Protein AF-A0A227JG24-F1 (afdb_monomer_lite)

Secondary structure (DSSP, 8-state):
----------PPPHHHHHHHHHHHHHH---HHHHHHHHHHHTHHHHHHHHHHHHHHHTT-HHHHHHHHHHHHHHHHHHHHHTTS---

pLDDT: mean 82.18, std 15.38, range [34.62, 96.19]

Radius of gyration: 16.98 Å; chains: 1; bounding box: 36×38×45 Å

Foldseek 3Di:
DPPPDDDDDDDDDPVRVVVLVVVCVVVVDHSVVVVVVVCVLLVQLVVLQVVLVVCVVVVNNVSSVVSNVVSVVSVVCVVVVVVPPDD

Organism: Vibrio parahaemolyticus (NCBI:txid670)

Sequence (87 aa):
MPTKKRRLIITLPPELDVALARFSKVTGQPQSSFVLSCLMENIESLNLITDAVEQAKAGNISQSEALIAQALGTTILKMHGSSESEE

Structure (mmCIF, N/CA/C/O backbone):
data_AF-A0A227JG24-F1
#
_entry.id   AF-A0A227JG24-F1
#
loop_
_atom_site.group_PDB
_atom_site.id
_atom_site.type_symbol
_atom_site.label_atom_id
_atom_site.label_alt_id
_atom_site.label_comp_id
_atom_site.label_asym_id
_atom_site.label_entity_id
_atom_site.label_seq_id
_atom_site.pdbx_PDB_ins_code
_atom_site.Cartn_x
_atom_site.Cartn_y
_atom_site.Cartn_z
_atom_site.occupancy
_atom_site.B_iso_or_equiv
_atom_site.auth_seq_id
_atom_site.auth_comp_id
_atom_site.auth_asym_id
_atom_site.auth_atom_id
_atom_site.pdbx_PDB_model_num
ATOM 1 N N . MET A 1 1 ? -16.138 23.591 -0.751 1.00 45.28 1 MET A N 1
ATOM 2 C CA . MET A 1 1 ? -15.935 22.725 -1.935 1.00 45.28 1 MET A CA 1
ATOM 3 C C . MET A 1 1 ? -16.408 21.316 -1.604 1.00 45.28 1 MET A C 1
ATOM 5 O O . MET A 1 1 ? -15.952 20.792 -0.594 1.00 45.28 1 MET A O 1
ATOM 9 N N . PRO A 1 2 ? -17.315 20.700 -2.380 1.00 52.41 2 PRO A N 1
ATOM 10 C CA . PRO A 1 2 ? -17.643 19.292 -2.186 1.00 52.41 2 PRO A CA 1
ATOM 11 C C . PRO A 1 2 ? -16.395 18.457 -2.494 1.00 52.41 2 PRO A C 1
ATOM 13 O O . PRO A 1 2 ? -15.862 18.497 -3.602 1.00 52.41 2 PRO A O 1
ATOM 16 N N . THR A 1 3 ? -15.881 17.741 -1.497 1.00 61.34 3 THR A N 1
ATOM 17 C CA . THR A 1 3 ? -14.731 16.853 -1.677 1.00 61.34 3 THR A CA 1
ATOM 18 C C . THR A 1 3 ? -15.166 15.658 -2.525 1.00 61.34 3 THR A C 1
ATOM 20 O O . THR A 1 3 ? -15.959 14.827 -2.088 1.00 61.34 3 THR A O 1
ATOM 23 N N . LYS A 1 4 ? -14.666 15.556 -3.763 1.00 78.88 4 LYS A N 1
ATOM 24 C CA . LYS A 1 4 ? -14.870 14.373 -4.616 1.00 78.88 4 LYS A CA 1
ATOM 25 C C . LYS A 1 4 ? -14.011 13.213 -4.095 1.00 78.88 4 LYS A C 1
ATOM 27 O O . LYS A 1 4 ? -12.957 12.919 -4.646 1.00 78.88 4 LYS A O 1
ATOM 32 N N . LYS A 1 5 ? -14.440 12.562 -3.011 1.00 81.75 5 LYS A N 1
ATOM 33 C CA . LYS A 1 5 ? -13.802 11.336 -2.506 1.00 81.75 5 LYS A CA 1
ATOM 34 C C . LYS A 1 5 ? -14.325 10.134 -3.295 1.00 81.75 5 LYS A C 1
ATOM 36 O O . LYS A 1 5 ? -15.498 9.780 -3.184 1.00 81.75 5 LYS A O 1
ATOM 41 N N . ARG A 1 6 ? -13.466 9.516 -4.109 1.00 87.81 6 ARG A N 1
ATOM 42 C CA . ARG A 1 6 ? -13.786 8.275 -4.831 1.00 87.81 6 ARG A CA 1
ATOM 43 C C . ARG A 1 6 ? -13.929 7.126 -3.829 1.00 87.81 6 ARG A C 1
ATOM 45 O O . ARG A 1 6 ? -13.075 6.958 -2.965 1.00 87.81 6 ARG A O 1
ATOM 52 N N . ARG A 1 7 ? -14.986 6.320 -3.960 1.00 89.00 7 ARG A N 1
ATOM 53 C CA . ARG A 1 7 ? -15.118 5.056 -3.220 1.00 89.00 7 ARG A CA 1
ATOM 54 C C . ARG A 1 7 ? -14.333 3.964 -3.941 1.00 89.00 7 ARG A C 1
ATOM 56 O O . ARG A 1 7 ? -14.478 3.808 -5.152 1.00 89.00 7 ARG A O 1
ATOM 63 N N . LEU A 1 8 ? -13.529 3.221 -3.190 1.00 87.00 8 LEU A N 1
ATOM 64 C CA . LEU A 1 8 ? -12.859 2.010 -3.647 1.00 87.00 8 LEU A CA 1
ATOM 65 C C . LEU A 1 8 ? -13.514 0.818 -2.944 1.00 87.00 8 LEU A C 1
ATOM 67 O O . LEU A 1 8 ? -13.684 0.850 -1.728 1.00 87.00 8 LEU A O 1
ATOM 71 N N . ILE A 1 9 ? -13.907 -0.199 -3.708 1.00 90.94 9 ILE A N 1
ATOM 72 C CA . ILE A 1 9 ? -14.473 -1.444 -3.181 1.00 90.94 9 ILE A CA 1
ATOM 73 C C . ILE A 1 9 ? -13.460 -2.541 -3.484 1.00 90.94 9 ILE A C 1
ATOM 75 O O . ILE A 1 9 ? -13.092 -2.728 -4.642 1.00 90.94 9 ILE A O 1
ATOM 79 N N . ILE A 1 10 ? -13.001 -3.233 -2.445 1.00 88.38 10 ILE A N 1
ATOM 80 C CA . ILE A 1 10 ? -12.046 -4.337 -2.550 1.00 88.38 10 ILE A CA 1
ATOM 81 C C . ILE A 1 10 ? -12.663 -5.597 -1.953 1.00 88.38 10 ILE A C 1
ATOM 83 O O . ILE A 1 10 ? -13.409 -5.526 -0.979 1.00 88.38 10 ILE A O 1
ATOM 87 N N . THR A 1 11 ? -12.353 -6.744 -2.550 1.00 94.12 11 THR A N 1
ATOM 88 C CA . THR A 1 11 ? -12.676 -8.050 -1.968 1.00 94.12 11 THR A CA 1
ATOM 89 C C . THR A 1 11 ? -11.467 -8.512 -1.171 1.00 94.12 11 THR A C 1
ATOM 91 O O . THR A 1 11 ? -10.359 -8.523 -1.705 1.00 94.12 11 THR A O 1
ATOM 94 N N . LEU A 1 12 ? -11.670 -8.856 0.099 1.00 92.31 12 LEU A N 1
ATOM 95 C CA . LEU A 1 12 ? -10.596 -9.305 0.978 1.00 92.31 12 LEU A CA 1
ATOM 96 C C . LEU A 1 12 ? -10.494 -10.836 0.945 1.00 92.31 12 LEU A C 1
ATOM 98 O O . LEU A 1 12 ? -11.504 -11.509 1.165 1.00 92.31 12 LEU A O 1
ATOM 102 N N . PRO A 1 13 ? -9.301 -11.401 0.696 1.00 95.06 13 PRO A N 1
ATOM 103 C CA . PRO A 1 13 ? -9.044 -12.813 0.947 1.00 95.06 13 PRO A CA 1
ATOM 104 C C . PRO A 1 13 ? -9.261 -13.160 2.432 1.00 95.06 13 PRO A C 1
ATOM 106 O O . PRO A 1 13 ? -8.993 -12.310 3.289 1.00 95.06 13 PRO A O 1
ATOM 109 N N . PRO A 1 14 ? -9.679 -14.397 2.769 1.00 95.50 14 PRO A N 1
ATOM 110 C CA . PRO A 1 14 ? -10.007 -14.773 4.149 1.00 95.50 14 PRO A CA 1
ATOM 111 C C . PRO A 1 14 ? -8.866 -14.543 5.150 1.00 95.50 14 PRO A C 1
ATOM 113 O O . PRO A 1 14 ? -9.086 -14.068 6.258 1.00 95.50 14 PRO A O 1
ATOM 116 N N . GLU A 1 15 ? -7.631 -14.840 4.752 1.00 95.81 15 GLU A N 1
ATOM 117 C CA . GLU A 1 15 ? -6.433 -14.646 5.579 1.00 95.81 15 GLU A CA 1
ATOM 118 C C . GLU A 1 15 ? -6.172 -13.176 5.940 1.00 95.81 15 GLU A C 1
ATOM 120 O O . GLU A 1 15 ? -5.806 -12.869 7.078 1.00 95.81 15 GLU A O 1
ATOM 125 N N . LEU A 1 16 ? -6.421 -12.257 5.002 1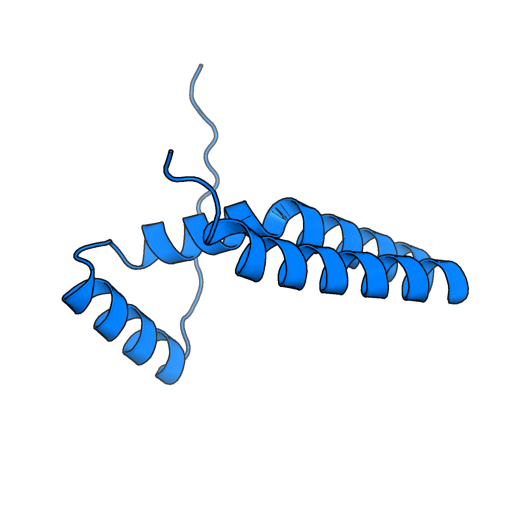.00 92.44 16 LEU A N 1
ATOM 126 C CA . LEU A 1 16 ? -6.257 -10.824 5.222 1.00 92.44 16 LEU A CA 1
ATOM 127 C C . LEU A 1 16 ? -7.372 -10.268 6.115 1.00 92.44 16 LEU A C 1
ATOM 129 O O . LEU A 1 16 ? -7.093 -9.462 7.001 1.00 92.44 16 LEU A O 1
ATOM 133 N N . ASP A 1 17 ? -8.612 -10.726 5.924 1.00 94.50 17 ASP A N 1
ATOM 134 C CA . ASP A 1 17 ? -9.746 -10.343 6.774 1.00 94.50 17 ASP A CA 1
ATOM 135 C C . ASP A 1 17 ? -9.504 -10.729 8.242 1.00 94.50 17 ASP A C 1
ATOM 137 O O . ASP A 1 17 ? -9.637 -9.895 9.137 1.00 94.50 17 ASP A O 1
ATOM 141 N N . VAL A 1 18 ? -9.024 -11.952 8.498 1.00 96.19 18 VAL A N 1
ATOM 142 C CA . VAL A 1 18 ? -8.681 -12.411 9.856 1.00 96.19 18 VAL A CA 1
ATOM 143 C C . VAL A 1 18 ? -7.599 -11.533 10.493 1.00 96.19 18 VAL A C 1
ATOM 145 O O . VAL A 1 18 ? -7.715 -11.154 11.665 1.00 96.19 18 VAL A O 1
ATOM 148 N N . ALA A 1 19 ? -6.556 -11.175 9.738 1.00 95.06 19 ALA A N 1
ATOM 149 C CA . ALA A 1 19 ? -5.482 -10.316 10.229 1.00 95.06 19 ALA A CA 1
ATOM 150 C C . ALA A 1 19 ? -5.985 -8.900 10.567 1.00 95.06 19 ALA A C 1
ATOM 152 O O . ALA A 1 19 ? -5.706 -8.386 11.656 1.00 95.06 19 ALA A O 1
ATOM 153 N N . LEU A 1 20 ? -6.775 -8.294 9.675 1.00 93.81 20 LEU A N 1
ATOM 154 C CA . LEU A 1 20 ? -7.357 -6.964 9.867 1.00 93.81 20 LEU A CA 1
ATOM 155 C C . LEU A 1 20 ? -8.375 -6.939 11.012 1.00 93.81 20 LEU A C 1
ATOM 157 O O . LEU A 1 20 ? -8.384 -5.999 11.809 1.00 93.81 20 LEU A O 1
ATOM 161 N N . ALA A 1 21 ? -9.199 -7.980 11.149 1.00 94.56 21 ALA A N 1
ATOM 162 C CA . ALA A 1 21 ? -10.151 -8.119 12.246 1.00 94.56 21 ALA A CA 1
ATOM 163 C C . ALA A 1 21 ? -9.440 -8.208 13.599 1.00 94.56 21 ALA A C 1
ATOM 165 O O . ALA A 1 21 ? -9.831 -7.530 14.554 1.00 94.56 21 ALA A O 1
ATOM 166 N N . ARG A 1 22 ? -8.355 -8.990 13.681 1.00 95.75 22 ARG A N 1
ATOM 167 C CA . ARG A 1 22 ? -7.522 -9.058 14.885 1.00 95.75 22 ARG A CA 1
ATOM 168 C C . ARG A 1 22 ? -6.898 -7.703 15.209 1.00 95.75 22 ARG A C 1
ATOM 170 O O . ARG A 1 22 ? -6.972 -7.285 16.361 1.00 95.75 22 ARG A O 1
ATOM 177 N N . PHE A 1 23 ? -6.315 -7.026 14.219 1.00 92.31 23 PHE A N 1
ATOM 178 C CA . PHE A 1 23 ? -5.738 -5.693 14.402 1.00 92.31 23 PHE A CA 1
ATOM 179 C C . PHE A 1 23 ? -6.782 -4.716 14.951 1.00 92.31 23 PHE A C 1
ATOM 181 O O . PHE A 1 23 ? -6.574 -4.132 16.009 1.00 92.31 23 PHE A O 1
ATOM 188 N N . SER A 1 24 ? -7.941 -4.627 14.294 1.00 94.56 24 SER A N 1
ATOM 189 C CA . SER A 1 24 ? -9.033 -3.730 14.678 1.00 94.56 24 SER A CA 1
ATOM 190 C C . SER A 1 24 ? -9.532 -3.983 16.103 1.00 94.56 24 SER A C 1
ATOM 192 O O . SER A 1 24 ? -9.762 -3.038 16.854 1.00 94.56 24 SER A O 1
ATOM 194 N N . LYS A 1 25 ? -9.630 -5.253 16.519 1.00 95.12 25 LYS A N 1
ATOM 195 C CA . LYS A 1 25 ? -10.021 -5.622 17.887 1.00 95.12 25 LYS A CA 1
ATOM 196 C C . LYS A 1 25 ? -9.019 -5.147 18.943 1.00 95.12 25 LYS A C 1
ATOM 198 O O . LYS A 1 25 ? -9.431 -4.818 20.050 1.00 95.12 25 LYS A O 1
ATOM 203 N N . VAL A 1 26 ? -7.725 -5.161 18.629 1.00 96.19 26 VAL A N 1
ATOM 204 C CA . VAL A 1 26 ? -6.658 -4.795 19.574 1.00 96.19 26 VAL A CA 1
ATOM 205 C C . VAL A 1 26 ? -6.446 -3.284 19.619 1.00 96.19 26 VAL A C 1
ATOM 207 O O . VAL A 1 26 ? -6.293 -2.730 20.701 1.00 96.19 26 VAL A O 1
ATOM 210 N N . THR A 1 27 ? -6.450 -2.614 18.466 1.00 93.19 27 THR A N 1
ATOM 211 C CA . THR A 1 27 ? -6.158 -1.175 18.371 1.00 93.19 27 THR A CA 1
ATOM 212 C C . THR A 1 27 ? -7.394 -0.292 18.521 1.00 93.19 27 THR A C 1
ATOM 214 O O . THR A 1 27 ? -7.265 0.909 18.734 1.00 93.19 27 THR A O 1
ATOM 217 N N . GLY A 1 28 ? -8.599 -0.853 18.375 1.00 92.62 28 GLY A N 1
ATOM 218 C CA . GLY A 1 28 ? -9.851 -0.093 18.324 1.00 92.62 28 GLY A CA 1
ATOM 219 C C . GLY A 1 28 ? -10.042 0.701 17.026 1.00 92.62 28 GLY A C 1
ATOM 220 O O . GLY A 1 28 ? -11.063 1.368 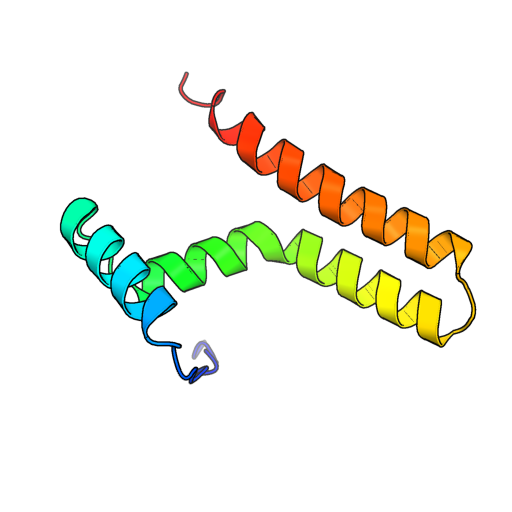16.856 1.00 92.62 28 GLY A O 1
ATOM 221 N N . GLN A 1 29 ? -9.091 0.634 16.089 1.00 91.62 29 GLN A N 1
ATOM 222 C CA . GLN A 1 29 ? -9.169 1.347 14.821 1.00 91.62 29 GLN A CA 1
ATOM 223 C C . GLN A 1 29 ? -10.037 0.575 13.813 1.00 91.62 29 GLN A C 1
ATOM 225 O O . GLN A 1 29 ? -9.901 -0.647 13.689 1.00 91.62 29 GLN A O 1
ATOM 230 N N . PRO A 1 30 ? -10.899 1.249 13.028 1.00 93.00 30 PRO A N 1
ATOM 231 C CA . PRO A 1 30 ? -11.607 0.606 11.925 1.00 93.00 30 PRO A CA 1
ATOM 232 C C . PRO A 1 30 ? -10.636 0.048 10.877 1.00 93.00 30 PRO A C 1
ATOM 234 O O . PRO A 1 30 ? -9.714 0.749 10.458 1.00 93.00 30 PRO A O 1
ATOM 237 N N . GLN A 1 31 ? -10.893 -1.166 10.382 1.00 91.94 31 GLN A N 1
ATOM 238 C CA . GLN A 1 31 ? -10.044 -1.819 9.372 1.00 91.94 31 GLN A CA 1
ATOM 239 C C . GLN A 1 31 ? -9.808 -0.937 8.133 1.00 91.94 31 GLN A C 1
ATOM 241 O O . GLN A 1 31 ? -8.685 -0.807 7.660 1.00 91.94 31 GLN A O 1
ATOM 246 N N . SER A 1 32 ? -10.856 -0.274 7.633 1.00 91.25 32 SER A N 1
ATOM 247 C CA . SER A 1 32 ? -10.771 0.612 6.464 1.00 91.25 32 SER A CA 1
ATOM 248 C C . SER A 1 32 ? -9.907 1.850 6.702 1.00 91.25 32 SER A C 1
ATOM 250 O O . SER A 1 32 ? -9.253 2.318 5.774 1.00 91.25 32 SER A O 1
ATOM 252 N N . SER A 1 33 ? -9.888 2.369 7.933 1.00 89.62 33 SER A N 1
ATOM 253 C CA . SER A 1 33 ? -9.029 3.489 8.322 1.00 89.62 33 SER A CA 1
ATOM 254 C C . SER A 1 33 ? -7.565 3.058 8.324 1.00 89.62 33 SER A C 1
ATOM 256 O O . SER A 1 33 ? -6.736 3.737 7.732 1.00 89.62 33 SER A O 1
ATOM 258 N N . PHE A 1 34 ? -7.268 1.886 8.891 1.00 90.44 34 PHE A N 1
ATOM 259 C CA . PHE A 1 34 ? -5.917 1.327 8.886 1.00 90.44 34 PHE A CA 1
ATOM 260 C C . PHE A 1 34 ? -5.398 1.077 7.464 1.00 90.44 34 PHE A C 1
ATOM 262 O O . PHE A 1 34 ? -4.328 1.563 7.108 1.00 90.44 34 PHE A O 1
ATOM 269 N N . VAL A 1 35 ? -6.188 0.402 6.619 1.00 90.69 35 VAL A N 1
ATOM 270 C CA . VAL A 1 35 ? -5.822 0.157 5.213 1.00 90.69 35 VAL A CA 1
ATOM 271 C C . VAL A 1 35 ? -5.567 1.474 4.478 1.00 90.69 35 VAL A C 1
ATOM 273 O O . VAL A 1 35 ? -4.599 1.584 3.729 1.00 90.69 35 VAL A O 1
ATOM 276 N N . LEU A 1 36 ? -6.409 2.488 4.701 1.00 90.50 36 LEU A N 1
ATOM 277 C CA . LEU A 1 36 ? -6.215 3.802 4.098 1.00 90.50 36 LEU A CA 1
ATOM 278 C C . LEU A 1 36 ? -4.916 4.463 4.577 1.00 90.50 36 LEU A C 1
ATOM 280 O O . LEU A 1 36 ? -4.182 4.973 3.736 1.00 90.50 36 LEU A O 1
ATOM 284 N N . SER A 1 37 ? -4.612 4.429 5.877 1.00 88.94 37 SER A N 1
ATOM 285 C CA . SER A 1 37 ? -3.365 4.975 6.428 1.00 88.94 37 SER A CA 1
ATOM 286 C C . SER A 1 37 ? -2.136 4.309 5.814 1.00 88.94 37 SER A C 1
ATOM 288 O O . SER A 1 37 ? -1.278 5.009 5.285 1.00 88.94 37 SER A O 1
ATOM 290 N N . CYS A 1 38 ? -2.101 2.973 5.760 1.00 86.75 38 CYS A N 1
ATOM 291 C CA . CYS A 1 38 ? -0.993 2.249 5.135 1.00 86.75 38 CYS A CA 1
ATOM 292 C C . CYS A 1 38 ? -0.815 2.636 3.660 1.00 86.75 38 CYS A C 1
ATOM 294 O O . CYS A 1 38 ? 0.306 2.839 3.201 1.00 86.75 38 CYS A O 1
ATOM 296 N N . LEU A 1 39 ? -1.909 2.770 2.903 1.00 88.88 39 LEU A N 1
ATOM 297 C CA . LEU A 1 39 ? -1.833 3.213 1.509 1.00 88.88 39 LEU A CA 1
ATOM 298 C C . LEU A 1 39 ? -1.335 4.658 1.391 1.00 88.88 39 LEU A C 1
ATOM 300 O O . LEU A 1 39 ? -0.561 4.956 0.485 1.00 88.88 39 LEU A O 1
ATOM 304 N N . MET A 1 40 ? -1.754 5.547 2.297 1.00 90.31 40 MET A N 1
ATOM 305 C CA . MET A 1 40 ? -1.322 6.946 2.310 1.00 90.31 40 MET A CA 1
ATOM 306 C C . MET A 1 40 ? 0.169 7.097 2.631 1.00 90.31 40 MET A C 1
ATOM 308 O O . MET A 1 40 ? 0.849 7.888 1.980 1.00 90.31 40 MET A O 1
ATOM 312 N N . GLU A 1 41 ? 0.693 6.315 3.574 1.00 88.06 41 GLU A N 1
ATOM 313 C CA . GLU A 1 41 ? 2.119 6.309 3.933 1.00 88.06 41 GLU A CA 1
ATOM 314 C C . GLU A 1 41 ? 3.016 5.861 2.767 1.00 88.06 41 GLU A C 1
ATOM 316 O O . GLU A 1 41 ? 4.158 6.312 2.641 1.00 88.06 41 GLU A O 1
ATOM 321 N N . ASN A 1 42 ? 2.473 5.032 1.871 1.00 87.50 42 ASN A N 1
ATOM 322 C CA . ASN A 1 42 ? 3.196 4.427 0.754 1.00 87.50 42 ASN A CA 1
ATOM 323 C C . ASN A 1 42 ? 2.937 5.094 -0.611 1.00 87.50 42 ASN A C 1
ATOM 325 O O . ASN A 1 42 ? 3.360 4.553 -1.631 1.00 87.50 42 ASN A O 1
ATOM 329 N N . ILE A 1 43 ? 2.286 6.266 -0.671 1.00 90.25 43 ILE A N 1
ATOM 330 C CA . ILE A 1 43 ? 1.998 6.966 -1.945 1.00 90.25 43 ILE A CA 1
ATOM 331 C C . ILE A 1 43 ? 3.272 7.205 -2.765 1.00 90.25 43 ILE A C 1
ATOM 333 O O . ILE A 1 43 ? 3.286 6.993 -3.975 1.00 90.25 43 ILE A O 1
ATOM 337 N N . GLU A 1 44 ? 4.348 7.638 -2.114 1.00 88.12 44 GLU A N 1
ATOM 338 C CA . GLU A 1 44 ? 5.614 7.944 -2.784 1.00 88.12 44 GLU A CA 1
ATOM 339 C C . GLU A 1 44 ? 6.248 6.690 -3.399 1.00 88.12 44 GLU A C 1
ATOM 341 O O . GLU A 1 44 ? 6.598 6.691 -4.577 1.00 88.12 44 GLU A O 1
ATOM 346 N N . SER A 1 45 ? 6.299 5.592 -2.641 1.00 86.00 45 SER A N 1
ATOM 347 C CA . SER A 1 45 ? 6.782 4.298 -3.128 1.00 86.00 45 SER A CA 1
ATOM 348 C C . SER A 1 45 ? 5.926 3.777 -4.285 1.00 86.00 45 SER A C 1
ATOM 350 O O . SER A 1 45 ? 6.463 3.269 -5.266 1.00 86.00 45 SER A O 1
ATOM 352 N N . LEU A 1 46 ? 4.598 3.938 -4.207 1.00 88.06 46 LEU A N 1
ATOM 353 C CA . LEU A 1 46 ? 3.676 3.573 -5.287 1.00 88.06 46 LEU A CA 1
ATOM 354 C C . LEU A 1 46 ? 3.958 4.356 -6.576 1.00 88.06 46 LEU A C 1
ATOM 356 O O . LEU A 1 46 ? 3.959 3.760 -7.654 1.00 88.06 46 LEU A O 1
ATOM 360 N N . ASN A 1 47 ? 4.225 5.660 -6.476 1.00 92.00 47 ASN A N 1
ATOM 361 C CA . ASN A 1 47 ? 4.583 6.481 -7.634 1.00 92.00 47 ASN A CA 1
ATOM 362 C C . ASN A 1 47 ? 5.923 6.037 -8.235 1.00 92.00 47 ASN A C 1
ATOM 364 O O . ASN A 1 47 ? 5.982 5.770 -9.428 1.00 92.00 47 ASN A O 1
ATOM 368 N N . LEU A 1 48 ? 6.959 5.840 -7.412 1.00 88.50 48 LEU A N 1
ATOM 369 C CA . LEU A 1 48 ? 8.275 5.393 -7.885 1.00 88.50 48 LEU A CA 1
ATOM 370 C C . LEU A 1 48 ? 8.221 4.026 -8.583 1.00 88.50 48 LEU A C 1
ATOM 372 O O . LEU A 1 48 ? 8.855 3.832 -9.618 1.00 88.50 48 LEU A O 1
ATOM 376 N N . ILE A 1 49 ? 7.440 3.079 -8.052 1.00 87.81 49 ILE A N 1
ATOM 377 C CA . ILE A 1 49 ? 7.223 1.777 -8.702 1.00 87.81 49 ILE A CA 1
ATOM 378 C C . ILE A 1 49 ? 6.481 1.958 -10.029 1.00 87.81 49 ILE A C 1
ATOM 380 O O . ILE A 1 49 ? 6.818 1.301 -11.014 1.00 87.81 49 ILE A O 1
ATOM 384 N N . THR A 1 50 ? 5.481 2.841 -10.073 1.00 90.88 50 THR A N 1
ATOM 385 C CA . THR A 1 50 ? 4.728 3.127 -11.303 1.00 90.88 50 THR A CA 1
ATOM 386 C C . THR A 1 50 ? 5.652 3.693 -12.379 1.00 90.88 50 THR A C 1
ATOM 388 O O . THR A 1 50 ? 5.704 3.139 -13.477 1.00 90.88 50 THR A O 1
ATOM 391 N N . ASP A 1 51 ? 6.457 4.698 -12.034 1.00 90.69 51 ASP A N 1
ATOM 392 C CA . ASP A 1 51 ? 7.444 5.306 -12.927 1.00 90.69 51 ASP A CA 1
ATOM 393 C C . ASP A 1 51 ? 8.471 4.268 -13.401 1.00 90.69 51 ASP A C 1
ATOM 395 O O . ASP A 1 51 ? 8.810 4.205 -14.583 1.00 90.69 51 ASP A O 1
ATOM 399 N N . ALA A 1 52 ? 8.927 3.382 -12.510 1.00 86.88 52 ALA A N 1
ATOM 400 C CA . ALA A 1 52 ? 9.832 2.301 -12.878 1.00 86.88 52 ALA A CA 1
ATOM 401 C C . ALA A 1 52 ? 9.219 1.356 -13.919 1.00 86.88 52 ALA A C 1
ATOM 403 O O . ALA A 1 52 ? 9.896 0.956 -14.871 1.00 86.88 52 ALA A O 1
ATOM 404 N N . VAL A 1 53 ? 7.941 0.999 -13.764 1.00 90.19 53 VAL A N 1
ATOM 405 C CA . VAL A 1 53 ? 7.217 0.154 -14.724 1.00 90.19 53 VAL A CA 1
ATOM 406 C C . VAL A 1 53 ? 7.045 0.872 -16.063 1.00 90.19 53 VAL A C 1
ATOM 408 O O . VAL A 1 53 ? 7.176 0.237 -17.110 1.00 90.19 53 VAL A O 1
ATOM 411 N N . GLU A 1 54 ? 6.787 2.181 -16.062 1.00 92.44 54 GLU A N 1
ATOM 412 C CA . GLU A 1 54 ? 6.735 2.983 -17.288 1.00 92.44 54 GLU A CA 1
ATOM 413 C C . GLU A 1 54 ? 8.086 2.993 -18.017 1.00 92.44 54 GLU A C 1
ATOM 415 O O . GLU A 1 54 ? 8.130 2.738 -19.223 1.00 92.44 54 GLU A O 1
ATOM 420 N N . GLN A 1 55 ? 9.196 3.171 -17.291 1.00 88.00 55 GLN A N 1
ATOM 421 C CA . GLN A 1 55 ? 10.547 3.120 -17.862 1.00 88.00 55 GLN A CA 1
ATOM 422 C C . GLN A 1 55 ? 10.898 1.734 -18.414 1.00 88.00 55 GLN A C 1
ATOM 424 O O . GLN A 1 55 ? 11.445 1.631 -19.513 1.00 88.00 55 GLN A O 1
ATOM 429 N N . ALA A 1 56 ? 10.531 0.658 -17.710 1.00 86.50 56 ALA A N 1
ATOM 430 C CA . ALA A 1 56 ? 10.722 -0.705 -18.205 1.00 86.50 56 ALA A CA 1
ATOM 431 C C . ALA A 1 56 ? 9.955 -0.944 -19.512 1.00 86.50 56 ALA A C 1
ATOM 433 O O . ALA A 1 56 ? 10.507 -1.496 -20.463 1.00 86.50 56 ALA A O 1
ATOM 434 N N . LYS A 1 57 ? 8.699 -0.480 -19.593 1.00 90.31 57 LYS A N 1
ATOM 435 C CA . LYS A 1 57 ? 7.884 -0.568 -20.816 1.00 90.31 57 LYS A CA 1
ATOM 436 C C . LYS A 1 57 ? 8.462 0.245 -21.975 1.00 90.31 57 LYS A C 1
ATOM 438 O O . LYS A 1 57 ? 8.291 -0.155 -23.122 1.00 90.31 57 LYS A O 1
ATOM 443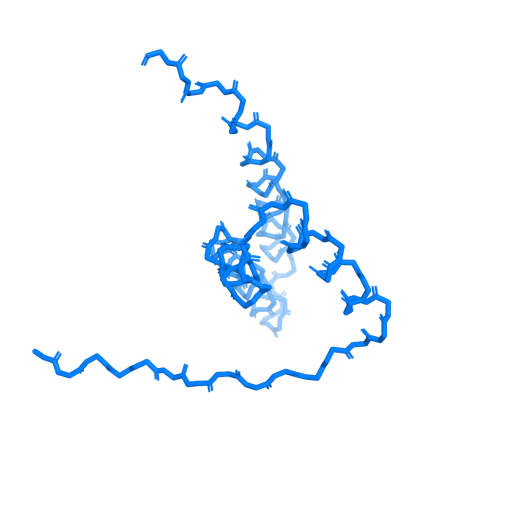 N N . ALA A 1 58 ? 9.150 1.348 -21.686 1.00 91.31 58 ALA A N 1
ATOM 444 C CA . ALA A 1 58 ? 9.851 2.164 -22.677 1.00 91.31 58 ALA A CA 1
ATOM 445 C C . ALA A 1 58 ? 11.213 1.581 -23.115 1.00 91.31 58 ALA A C 1
ATOM 447 O O . ALA A 1 58 ? 11.847 2.132 -24.011 1.00 91.31 58 ALA A O 1
ATOM 448 N N . GLY A 1 59 ? 11.665 0.474 -22.510 1.00 90.00 59 GLY A N 1
ATOM 449 C CA . GLY A 1 59 ? 12.958 -0.157 -22.798 1.00 90.00 59 GLY A CA 1
ATOM 450 C C . GLY A 1 59 ? 14.133 0.383 -21.972 1.00 90.00 59 GLY A C 1
ATOM 451 O O . GLY A 1 59 ? 15.263 -0.069 -22.149 1.00 90.00 59 GLY A O 1
ATOM 452 N N . ASN A 1 60 ? 13.887 1.298 -21.030 1.00 87.50 60 ASN A N 1
ATOM 453 C CA . ASN A 1 60 ? 14.905 1.922 -20.182 1.00 87.50 60 ASN A CA 1
ATOM 454 C C . ASN A 1 60 ? 15.149 1.103 -18.902 1.00 87.50 60 ASN A C 1
ATOM 456 O O . ASN A 1 60 ? 14.854 1.542 -17.788 1.00 87.50 60 ASN A O 1
ATOM 460 N N . ILE A 1 61 ? 15.688 -0.110 -19.056 1.00 87.56 61 ILE A N 1
ATOM 461 C CA . ILE A 1 61 ? 15.816 -1.094 -17.963 1.00 87.56 61 ILE A CA 1
ATOM 462 C C . ILE A 1 61 ? 16.668 -0.575 -16.794 1.00 87.56 61 ILE A C 1
ATOM 464 O O . ILE A 1 61 ? 16.238 -0.660 -15.647 1.00 87.56 61 ILE A O 1
ATOM 468 N N . SER A 1 62 ? 17.820 0.049 -17.059 1.00 84.50 62 SER A N 1
ATOM 469 C CA . SER A 1 62 ? 18.703 0.560 -15.995 1.00 84.50 62 SER A CA 1
ATOM 470 C C . SER A 1 62 ? 18.053 1.658 -15.145 1.00 84.50 62 SER A C 1
ATOM 472 O O . SER A 1 62 ? 18.302 1.752 -13.946 1.00 84.50 62 SER A O 1
ATOM 474 N N . GLN A 1 63 ? 17.197 2.486 -15.751 1.00 82.75 63 GLN A N 1
ATOM 475 C CA . GLN A 1 63 ? 16.466 3.525 -15.025 1.00 82.75 63 GLN A CA 1
ATOM 476 C C . GLN A 1 63 ? 15.314 2.929 -14.207 1.00 82.75 63 GLN A C 1
ATOM 478 O O . GLN A 1 63 ? 15.057 3.378 -13.092 1.00 82.75 63 GLN A O 1
ATOM 483 N N . SER A 1 64 ? 14.657 1.890 -14.729 1.00 81.06 64 SER A N 1
ATOM 484 C CA . SER A 1 64 ? 13.642 1.130 -13.996 1.00 81.06 64 SER A CA 1
ATOM 485 C C . SER A 1 64 ? 14.213 0.486 -12.728 1.00 81.06 64 SER A C 1
ATOM 487 O O . SER A 1 64 ? 13.661 0.664 -11.643 1.00 81.06 64 SER A O 1
ATOM 489 N N . GLU A 1 65 ? 15.361 -0.189 -12.830 1.00 84.25 65 GLU A N 1
ATOM 490 C CA . GLU A 1 65 ? 16.018 -0.837 -11.686 1.00 84.25 65 GLU A CA 1
ATOM 491 C C . GLU A 1 65 ? 16.398 0.166 -10.587 1.00 84.25 65 GLU A C 1
ATOM 493 O O . GLU A 1 65 ? 16.164 -0.093 -9.404 1.00 84.25 65 GLU A O 1
ATOM 498 N N . ALA A 1 66 ? 16.916 1.339 -10.967 1.00 85.75 66 ALA A N 1
ATOM 499 C CA . ALA A 1 66 ? 17.250 2.404 -10.024 1.00 85.75 66 ALA A CA 1
ATOM 500 C C . ALA A 1 66 ? 16.014 2.918 -9.260 1.00 85.75 66 ALA A C 1
ATOM 502 O O . ALA A 1 66 ? 16.067 3.098 -8.042 1.00 85.75 66 ALA A O 1
ATOM 503 N N . LEU A 1 67 ? 14.890 3.109 -9.958 1.00 84.19 67 LEU A N 1
ATOM 504 C CA . LEU A 1 67 ? 13.633 3.566 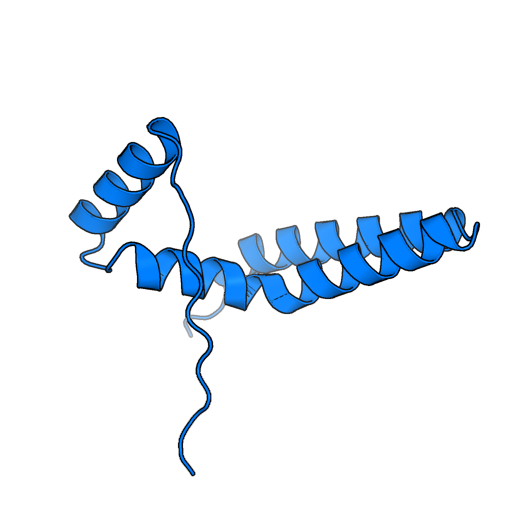-9.357 1.00 84.19 67 LEU A CA 1
ATOM 505 C C . LEU A 1 67 ? 13.020 2.511 -8.420 1.00 84.19 67 LEU A C 1
ATOM 507 O O . LEU A 1 67 ? 12.537 2.857 -7.341 1.00 84.19 67 LEU A O 1
ATOM 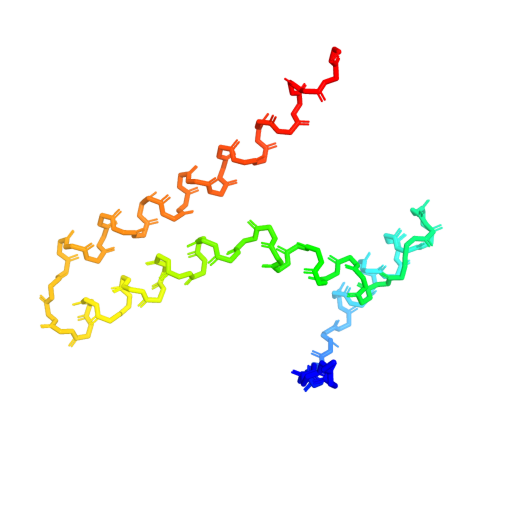511 N N . ILE A 1 68 ? 13.101 1.221 -8.769 1.00 83.75 68 ILE A N 1
ATOM 512 C CA . ILE A 1 68 ? 12.669 0.123 -7.885 1.00 83.75 68 ILE A CA 1
ATOM 513 C C . ILE A 1 68 ? 13.511 0.097 -6.606 1.00 83.75 68 ILE A C 1
ATOM 515 O O . ILE A 1 68 ? 12.959 0.016 -5.506 1.00 83.75 68 ILE A O 1
ATOM 519 N N . ALA A 1 69 ? 14.838 0.197 -6.726 1.00 82.06 69 ALA A N 1
ATOM 520 C CA . ALA A 1 69 ? 15.731 0.226 -5.570 1.00 82.06 69 ALA A CA 1
ATOM 521 C C . ALA A 1 69 ? 15.422 1.413 -4.642 1.00 82.06 69 ALA A C 1
ATOM 523 O O . ALA A 1 69 ? 15.387 1.257 -3.420 1.00 82.06 69 ALA A O 1
ATOM 524 N N . GLN A 1 70 ? 15.123 2.582 -5.216 1.00 83.31 70 GLN A N 1
ATOM 525 C CA . GLN A 1 70 ? 14.727 3.766 -4.459 1.00 83.31 70 GLN A CA 1
ATOM 526 C C . GLN A 1 70 ? 13.389 3.573 -3.731 1.00 83.31 70 GLN A C 1
ATOM 528 O O . GLN A 1 70 ? 13.290 3.909 -2.549 1.00 83.31 70 GLN A O 1
ATOM 533 N N . ALA A 1 71 ? 12.380 3.001 -4.395 1.00 80.19 71 ALA A N 1
ATOM 534 C CA . ALA A 1 71 ? 11.070 2.727 -3.799 1.00 80.19 71 ALA A CA 1
ATOM 535 C C . ALA A 1 71 ? 11.150 1.740 -2.619 1.00 80.19 71 ALA A C 1
ATOM 537 O O . ALA A 1 71 ? 10.495 1.913 -1.588 1.00 80.19 71 ALA A O 1
ATOM 538 N N . LEU A 1 72 ? 11.987 0.708 -2.742 1.00 77.12 72 LEU A N 1
ATOM 539 C CA . LEU A 1 72 ? 12.222 -0.252 -1.663 1.00 77.12 72 LEU A CA 1
ATOM 540 C C . LEU A 1 72 ? 13.004 0.387 -0.506 1.00 77.12 72 LEU A C 1
ATOM 542 O O . LEU A 1 72 ? 12.618 0.230 0.652 1.00 77.12 72 LEU A O 1
ATOM 546 N N . GLY A 1 73 ? 14.051 1.161 -0.809 1.00 77.00 73 GLY A N 1
ATOM 547 C CA . GLY A 1 73 ? 14.852 1.863 0.198 1.00 77.00 73 GLY A CA 1
ATOM 548 C C . GLY A 1 73 ? 14.040 2.873 1.015 1.00 77.00 73 GLY A C 1
ATOM 549 O O . GLY A 1 73 ? 14.132 2.893 2.240 1.00 77.00 73 GLY A O 1
ATOM 550 N N . THR A 1 74 ? 13.184 3.664 0.363 1.00 71.62 74 THR A N 1
ATOM 551 C CA . THR A 1 74 ? 12.295 4.635 1.034 1.00 71.62 74 THR A CA 1
ATOM 552 C C . THR A 1 74 ? 11.261 3.969 1.938 1.00 71.62 74 THR A C 1
ATOM 554 O O . THR A 1 74 ? 10.996 4.466 3.033 1.00 71.62 74 THR A O 1
ATOM 557 N N . THR A 1 75 ? 10.726 2.817 1.533 1.00 66.69 75 THR A N 1
ATOM 558 C CA . THR A 1 75 ? 9.775 2.042 2.345 1.00 66.69 75 THR A CA 1
ATOM 559 C C . THR A 1 75 ? 10.443 1.477 3.606 1.00 66.69 75 THR A C 1
ATOM 561 O O . THR A 1 75 ? 9.884 1.558 4.699 1.00 66.69 75 THR A O 1
ATOM 564 N N . ILE A 1 76 ? 11.674 0.966 3.485 1.00 61.22 76 ILE A N 1
ATOM 565 C CA . ILE A 1 76 ? 12.448 0.443 4.624 1.00 61.22 76 ILE A CA 1
ATOM 566 C C . ILE A 1 76 ? 12.843 1.565 5.595 1.00 61.22 76 ILE A C 1
ATOM 568 O O . ILE A 1 76 ? 12.687 1.408 6.806 1.00 61.22 76 ILE A O 1
ATOM 572 N N . LEU A 1 77 ? 13.313 2.707 5.078 1.00 62.50 77 LEU A N 1
ATOM 573 C CA . LEU A 1 77 ? 13.706 3.852 5.903 1.00 62.50 77 LEU A CA 1
ATOM 574 C C . LEU A 1 77 ? 12.522 4.453 6.665 1.00 62.50 77 LEU A C 1
ATOM 576 O O . LEU A 1 77 ? 12.671 4.761 7.843 1.00 62.50 77 LEU A O 1
ATOM 580 N N . LYS A 1 78 ? 11.336 4.562 6.052 1.00 62.81 78 LYS A N 1
ATOM 581 C CA . LYS A 1 78 ? 10.129 5.034 6.756 1.00 62.81 78 LYS A CA 1
ATOM 582 C C . LYS A 1 78 ? 9.710 4.096 7.894 1.00 62.81 78 LYS A C 1
ATOM 584 O O . LYS A 1 78 ? 9.326 4.585 8.948 1.00 62.81 78 LYS A O 1
ATOM 589 N N . MET A 1 79 ? 9.854 2.777 7.734 1.00 58.44 79 MET A N 1
ATOM 590 C CA . MET A 1 79 ? 9.558 1.819 8.811 1.00 58.44 79 MET A CA 1
ATOM 591 C C . MET A 1 79 ? 10.536 1.894 9.995 1.00 58.44 79 MET A C 1
ATOM 593 O O . MET A 1 79 ? 10.130 1.613 11.117 1.00 58.44 79 MET A O 1
ATOM 597 N N . HIS A 1 80 ? 11.803 2.264 9.771 1.00 55.34 80 HIS A N 1
ATOM 598 C CA . HIS A 1 80 ? 12.778 2.464 10.857 1.00 55.34 80 HIS A CA 1
ATOM 599 C C . HIS A 1 80 ? 12.737 3.882 11.454 1.00 55.34 80 HIS A C 1
ATOM 601 O O . HIS A 1 80 ? 12.970 4.047 12.647 1.00 55.34 80 HIS A O 1
ATOM 607 N N . GLY A 1 81 ? 12.411 4.901 10.653 1.00 48.84 81 GLY A N 1
ATOM 608 C CA . GLY A 1 81 ? 12.393 6.305 11.074 1.00 48.84 81 GLY A CA 1
ATOM 609 C C . GLY A 1 81 ? 11.223 6.693 11.983 1.00 48.84 81 GLY A C 1
ATOM 610 O O . GLY A 1 81 ? 11.319 7.682 12.700 1.00 48.84 81 GLY A O 1
ATOM 611 N N . SER A 1 82 ? 10.140 5.909 12.031 1.00 49.09 82 SER A N 1
ATOM 612 C CA . SER A 1 82 ? 9.036 6.141 12.980 1.00 49.09 82 SER A CA 1
ATOM 613 C C . SER A 1 82 ? 9.382 5.818 14.445 1.00 49.09 82 SER A C 1
ATOM 615 O O . SER A 1 82 ? 8.512 5.949 15.300 1.00 49.09 82 SER A O 1
ATOM 617 N N . SER A 1 83 ? 10.624 5.419 14.754 1.00 43.66 83 SER A N 1
ATOM 618 C CA . SER A 1 83 ? 11.090 5.181 16.129 1.00 43.66 83 SER A CA 1
ATOM 61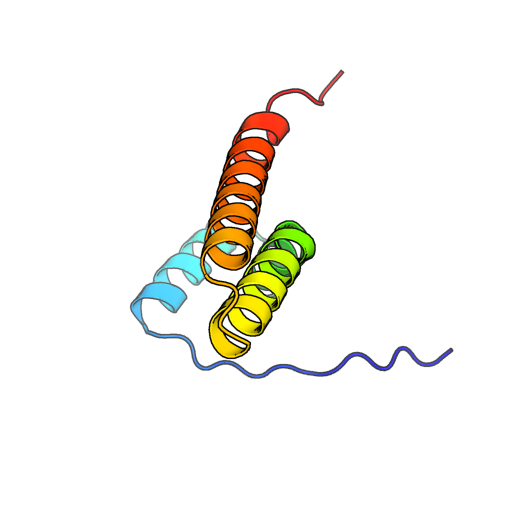9 C C . SER A 1 83 ? 11.824 6.372 16.773 1.00 43.66 83 SER A C 1
ATOM 621 O O . SER A 1 83 ? 12.163 6.272 17.948 1.00 43.66 83 SER A O 1
ATOM 623 N N . GLU A 1 84 ? 12.077 7.481 16.063 1.00 47.06 84 GLU A N 1
ATOM 624 C CA . GLU A 1 84 ? 12.910 8.597 16.569 1.00 47.06 84 GLU A CA 1
ATOM 625 C C . GLU A 1 84 ? 12.224 9.974 16.503 1.00 47.06 84 GLU A C 1
ATOM 627 O O . GLU A 1 84 ? 12.844 10.988 16.190 1.00 47.06 84 GLU A O 1
ATOM 632 N N . SER A 1 85 ? 10.921 10.065 16.771 1.00 46.66 85 SER A N 1
ATOM 633 C CA . SER A 1 85 ? 10.253 11.376 16.859 1.00 46.66 85 SER A CA 1
ATOM 634 C C . SER A 1 85 ? 9.179 11.419 17.945 1.00 46.66 85 SER A C 1
ATOM 636 O O . SER A 1 85 ? 8.011 11.662 17.662 1.00 46.66 85 SER A O 1
ATOM 638 N N . GLU A 1 86 ? 9.598 11.198 19.190 1.00 40.72 86 GLU A N 1
ATOM 639 C CA . GLU A 1 86 ? 8.940 11.741 20.385 1.00 40.72 86 GLU A CA 1
ATOM 640 C C . GLU A 1 86 ? 10.025 12.377 21.273 1.00 40.72 86 GLU A C 1
ATOM 642 O O . GLU A 1 86 ? 10.586 11.724 22.150 1.00 40.72 86 GLU A O 1
ATOM 647 N N . GLU A 1 87 ? 10.336 13.650 21.008 1.00 34.62 87 GLU A N 1
ATOM 648 C CA . GLU A 1 87 ? 10.860 14.611 21.994 1.00 34.62 87 GLU A CA 1
ATOM 649 C C . GLU A 1 87 ? 10.000 15.880 21.954 1.00 34.62 87 GLU A C 1
ATOM 651 O O . GLU A 1 87 ? 9.674 16.341 20.833 1.00 34.62 87 GLU A O 1
#